Protein AF-A0A1W1VQ40-F1 (afdb_monomer)

Nearest PDB structures (foldseek):
  1vr6-assembly1_C  TM=7.159E-01  e=7.107E-01  Thermotoga maritima
  2f1f-assembly1_A  TM=8.022E-01  e=2.833E+00  Escherichia coli
  6u9h-assembly1_F  TM=7.686E-01  e=4.797E+00  Arabidopsis thaliana
  6ve4-assembly1_A  TM=5.617E-01  e=4.797E+00  Pseudomonas aeruginosa PAO1
  3uvf-assembly2_B  TM=3.149E-01  e=4.205E+00  Trichoderma reesei

Structure (mmCIF, N/CA/C/O backbone):
data_AF-A0A1W1VQ40-F1
#
_entry.id   AF-A0A1W1VQ40-F1
#
loop_
_atom_site.group_PDB
_atom_site.id
_atom_site.type_symbol
_atom_site.label_atom_id
_atom_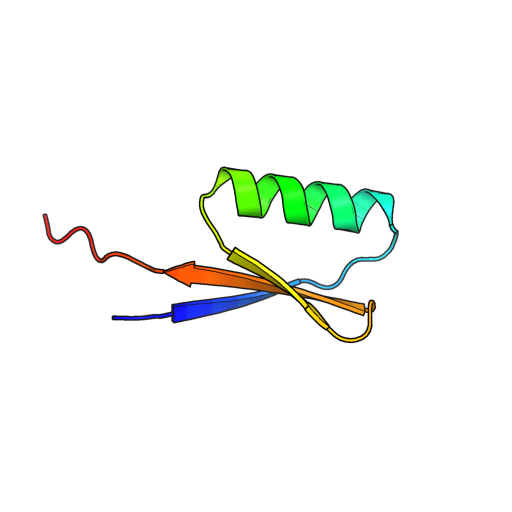site.label_alt_id
_atom_site.label_comp_id
_atom_site.label_asym_id
_atom_site.label_entity_id
_atom_site.label_seq_id
_atom_site.pdbx_PDB_ins_code
_atom_site.Cartn_x
_atom_site.Cartn_y
_atom_site.Cartn_z
_atom_site.occupancy
_atom_site.B_iso_or_equiv
_atom_site.auth_seq_id
_atom_site.auth_comp_id
_atom_site.auth_asym_id
_atom_site.auth_atom_id
_atom_site.pdbx_PDB_model_num
ATOM 1 N N . MET A 1 1 ? 9.661 -4.834 -20.407 1.00 47.78 1 MET A N 1
ATOM 2 C CA . MET A 1 1 ? 9.324 -3.807 -19.398 1.00 47.78 1 MET A CA 1
ATOM 3 C C . MET A 1 1 ? 8.291 -4.413 -18.467 1.00 47.78 1 MET A C 1
ATOM 5 O O . MET A 1 1 ? 7.187 -4.678 -18.921 1.00 47.78 1 MET A O 1
ATOM 9 N N . GLY A 1 2 ? 8.676 -4.745 -17.234 1.00 54.78 2 GLY A N 1
ATOM 10 C CA . GLY A 1 2 ? 7.753 -5.274 -16.228 1.00 54.78 2 GLY A CA 1
ATOM 11 C C . GLY A 1 2 ? 7.173 -4.129 -15.404 1.00 54.78 2 GLY A C 1
ATOM 12 O O . GLY A 1 2 ? 7.904 -3.221 -15.013 1.00 54.78 2 GLY A O 1
ATOM 13 N N . VAL A 1 3 ? 5.866 -4.152 -15.161 1.00 66.62 3 VAL A N 1
ATOM 14 C CA . VAL A 1 3 ? 5.230 -3.277 -14.171 1.00 66.62 3 VAL A CA 1
ATOM 15 C C . VAL A 1 3 ? 4.977 -4.134 -12.943 1.00 66.62 3 VAL A C 1
ATOM 17 O O . VAL A 1 3 ? 4.206 -5.090 -13.007 1.00 66.62 3 VAL A O 1
ATOM 20 N N . VAL A 1 4 ? 5.641 -3.817 -11.834 1.00 68.75 4 VAL A N 1
ATOM 21 C CA . VAL A 1 4 ? 5.363 -4.485 -10.562 1.00 68.75 4 VAL A CA 1
ATOM 22 C C . VAL A 1 4 ? 4.178 -3.774 -9.928 1.00 68.75 4 VAL A C 1
ATOM 24 O O . VAL A 1 4 ? 4.280 -2.597 -9.579 1.00 68.75 4 VAL A O 1
ATOM 27 N N . VAL A 1 5 ? 3.062 -4.493 -9.797 1.00 74.50 5 VAL A N 1
ATOM 28 C CA . VAL A 1 5 ? 1.861 -4.023 -9.102 1.00 74.50 5 VAL A CA 1
ATOM 29 C C . VAL A 1 5 ? 1.828 -4.666 -7.723 1.00 74.50 5 VAL A C 1
ATOM 31 O O . VAL A 1 5 ? 1.726 -5.887 -7.604 1.00 74.50 5 VAL A O 1
ATOM 34 N N . LYS A 1 6 ? 1.919 -3.853 -6.669 1.00 78.06 6 LYS A N 1
ATOM 35 C CA . LYS A 1 6 ? 1.743 -4.308 -5.285 1.00 78.06 6 LYS A CA 1
ATOM 36 C C . LYS A 1 6 ? 0.406 -3.835 -4.751 1.00 78.06 6 LYS A C 1
ATOM 38 O O . LYS A 1 6 ? 0.139 -2.638 -4.754 1.00 78.06 6 LYS A O 1
ATOM 43 N N . MET A 1 7 ? -0.391 -4.773 -4.253 1.00 84.00 7 MET A N 1
ATOM 44 C CA . MET A 1 7 ? -1.619 -4.494 -3.519 1.00 84.00 7 MET A CA 1
ATOM 45 C C . MET A 1 7 ? -1.313 -4.552 -2.023 1.00 84.00 7 MET A C 1
ATOM 47 O O . MET A 1 7 ? -0.977 -5.610 -1.493 1.00 84.00 7 MET A O 1
ATOM 51 N N . ILE A 1 8 ? -1.397 -3.408 -1.351 1.00 84.50 8 ILE A N 1
ATOM 52 C CA . ILE A 1 8 ? -1.053 -3.270 0.063 1.00 84.50 8 ILE A CA 1
ATOM 53 C C . ILE A 1 8 ? -2.340 -2.948 0.838 1.00 84.50 8 ILE A C 1
ATOM 55 O O . ILE A 1 8 ? -2.908 -1.863 0.655 1.00 84.50 8 ILE A O 1
ATOM 59 N N . PRO A 1 9 ? -2.845 -3.876 1.674 1.00 85.31 9 PRO A N 1
ATOM 60 C CA . PRO A 1 9 ? -3.929 -3.573 2.598 1.00 85.31 9 PRO A CA 1
ATOM 61 C C . PRO A 1 9 ? -3.415 -2.667 3.722 1.00 85.31 9 PRO A C 1
ATOM 63 O O . PRO A 1 9 ? -2.264 -2.780 4.136 1.00 85.31 9 PRO A O 1
ATOM 66 N N . PHE A 1 10 ? -4.276 -1.798 4.244 1.00 86.06 10 PHE A N 1
ATOM 67 C CA . PHE A 1 10 ? -3.961 -0.959 5.400 1.00 86.06 10 PHE A CA 1
ATOM 68 C C . PHE A 1 10 ? -5.085 -1.026 6.431 1.00 86.06 10 PHE A C 1
ATOM 70 O O . PHE A 1 10 ? -6.261 -1.119 6.080 1.00 86.06 10 PHE A O 1
ATOM 77 N N . LYS A 1 11 ? -4.733 -0.970 7.716 1.00 84.06 11 LYS A N 1
ATOM 78 C CA . LYS A 1 11 ? -5.706 -1.031 8.817 1.00 84.06 11 LYS A CA 1
ATOM 79 C C . LYS A 1 11 ? -6.281 0.332 9.177 1.00 84.06 11 LYS A C 1
ATOM 81 O O . LYS A 1 11 ? -7.466 0.440 9.455 1.00 84.06 11 LYS A O 1
ATOM 86 N N . ASN A 1 12 ? -5.439 1.364 9.179 1.00 88.69 12 ASN A N 1
ATOM 87 C CA . ASN A 1 12 ? -5.781 2.698 9.671 1.00 88.69 12 ASN A CA 1
ATOM 88 C C . ASN A 1 12 ? -5.250 3.791 8.740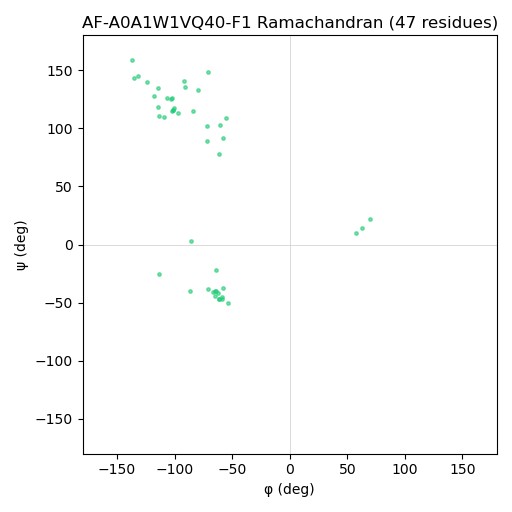 1.00 88.69 12 ASN A C 1
ATOM 90 O O . ASN A 1 12 ? -4.266 3.597 8.027 1.00 88.69 12 ASN A O 1
ATOM 94 N N . PHE A 1 13 ? -5.841 4.987 8.814 1.00 84.56 13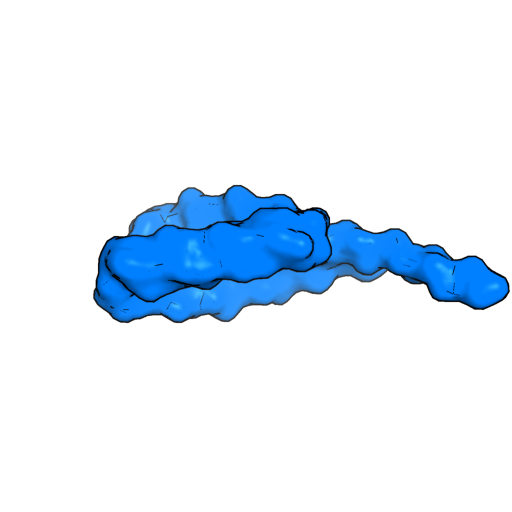 PHE A N 1
ATOM 95 C CA . PHE A 1 13 ? -5.433 6.127 7.984 1.00 84.56 13 PHE A CA 1
ATOM 96 C C . PHE A 1 13 ? -3.953 6.504 8.168 1.00 84.56 13 PHE A C 1
ATOM 98 O O . PHE A 1 13 ? -3.267 6.803 7.199 1.00 84.56 13 PHE A O 1
ATOM 105 N N . LYS A 1 14 ? -3.417 6.421 9.392 1.00 89.25 14 LYS A N 1
ATOM 106 C CA . LYS A 1 14 ? -1.990 6.680 9.650 1.00 89.25 14 LYS A CA 1
ATOM 107 C C . LYS A 1 14 ? -1.072 5.693 8.915 1.00 89.25 14 LYS A C 1
ATOM 109 O O . LYS A 1 14 ? -0.061 6.098 8.353 1.00 89.25 14 LYS A O 1
ATOM 114 N N . GLU A 1 15 ? -1.444 4.414 8.899 1.00 89.56 15 GLU A N 1
ATOM 115 C CA . GLU A 1 15 ? -0.698 3.359 8.203 1.00 89.56 15 GLU A CA 1
ATOM 116 C C . GLU A 1 15 ? -0.749 3.571 6.687 1.00 89.56 15 GLU A C 1
ATOM 118 O O . GLU A 1 15 ? 0.280 3.514 6.020 1.00 89.56 15 GLU A O 1
ATOM 123 N N . LYS A 1 16 ? -1.922 3.956 6.167 1.00 86.25 16 LYS A N 1
ATOM 124 C CA . LYS A 1 16 ? -2.110 4.345 4.767 1.00 86.25 16 LYS A CA 1
ATOM 125 C C . LYS A 1 16 ? -1.125 5.438 4.340 1.00 86.25 16 LYS A C 1
ATOM 127 O O . LYS A 1 16 ? -0.456 5.286 3.325 1.00 86.25 16 LYS A O 1
ATOM 132 N N . ILE A 1 17 ? -1.023 6.525 5.110 1.00 89.25 17 ILE A N 1
ATOM 133 C CA . ILE A 1 17 ? -0.123 7.646 4.790 1.00 89.25 17 ILE A CA 1
ATOM 134 C C . ILE A 1 17 ? 1.348 7.218 4.839 1.00 89.25 17 ILE A C 1
ATOM 136 O O . ILE A 1 17 ? 2.115 7.609 3.962 1.00 89.25 17 ILE A O 1
ATOM 140 N N . ASN A 1 18 ? 1.740 6.392 5.814 1.00 91.50 18 ASN A N 1
ATOM 141 C CA . ASN A 1 18 ? 3.108 5.874 5.889 1.00 91.50 18 ASN A CA 1
ATOM 142 C C . ASN A 1 18 ? 3.469 5.032 4.659 1.00 91.50 18 ASN A C 1
ATOM 144 O O . ASN A 1 18 ? 4.512 5.271 4.058 1.00 91.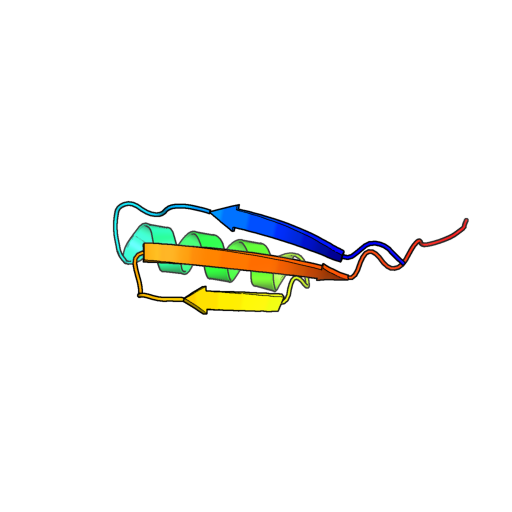50 18 ASN A O 1
ATOM 148 N N . ILE A 1 19 ? 2.586 4.115 4.247 1.00 88.88 19 ILE A N 1
ATOM 149 C CA . ILE A 1 19 ? 2.800 3.267 3.064 1.00 88.88 19 ILE A CA 1
ATOM 150 C C . ILE A 1 19 ? 2.927 4.126 1.804 1.00 88.88 19 ILE A C 1
ATOM 152 O O . ILE A 1 19 ? 3.854 3.936 1.023 1.00 88.88 19 ILE A O 1
ATOM 156 N N . VAL A 1 20 ? 2.024 5.094 1.612 1.00 87.50 20 VAL A N 1
ATOM 157 C CA . VAL A 1 20 ? 2.075 6.000 0.453 1.00 87.50 20 VAL A CA 1
ATOM 158 C C . VAL A 1 20 ? 3.400 6.761 0.427 1.00 87.50 20 VAL A C 1
ATOM 160 O O . VAL A 1 20 ? 4.058 6.789 -0.607 1.00 87.50 20 VAL A O 1
ATOM 163 N N . ARG A 1 21 ? 3.828 7.315 1.567 1.00 90.00 21 ARG A N 1
ATOM 164 C CA . ARG A 1 21 ? 5.075 8.081 1.678 1.00 90.00 21 ARG A CA 1
ATOM 165 C C . ARG A 1 21 ? 6.316 7.228 1.411 1.00 90.00 21 ARG A C 1
ATOM 167 O O . ARG A 1 21 ? 7.252 7.702 0.773 1.00 90.00 21 ARG A O 1
ATOM 174 N N . GLU A 1 22 ? 6.339 5.987 1.891 1.00 89.81 22 GLU A N 1
ATOM 175 C CA . GLU A 1 22 ? 7.428 5.049 1.603 1.00 89.81 22 GLU A CA 1
ATOM 176 C C . GLU A 1 22 ? 7.501 4.687 0.119 1.00 89.81 22 GLU A C 1
ATOM 178 O O . GLU A 1 22 ? 8.591 4.647 -0.449 1.00 89.81 22 GLU A O 1
ATOM 183 N N . GLU A 1 23 ? 6.362 4.413 -0.515 1.00 85.12 23 GLU A N 1
ATOM 184 C CA . GLU A 1 23 ? 6.322 4.034 -1.928 1.00 85.12 23 GLU A CA 1
ATOM 185 C C . GLU A 1 23 ? 6.640 5.229 -2.845 1.00 85.12 23 GLU A C 1
ATOM 187 O O . GLU A 1 23 ? 7.422 5.064 -3.785 1.00 85.12 23 GLU A O 1
ATOM 192 N N . GLU A 1 24 ? 6.172 6.441 -2.516 1.00 84.25 24 GLU A N 1
ATOM 193 C CA . GLU A 1 24 ? 6.611 7.682 -3.176 1.00 84.25 24 GLU A CA 1
ATOM 194 C C . GLU A 1 24 ? 8.124 7.888 -3.037 1.00 84.25 24 GLU A C 1
ATOM 196 O O . GLU A 1 24 ? 8.806 8.163 -4.022 1.00 84.25 24 GLU A O 1
ATOM 201 N N . SER A 1 25 ? 8.686 7.683 -1.839 1.00 86.00 25 SER A N 1
ATOM 202 C CA . SER A 1 25 ? 10.132 7.812 -1.613 1.00 86.00 25 SER A CA 1
ATOM 203 C C . SER A 1 25 ? 10.957 6.788 -2.399 1.00 86.00 25 SER A C 1
ATOM 205 O O . SER A 1 25 ? 12.144 7.012 -2.631 1.00 86.00 25 SER A O 1
ATOM 207 N N . LYS A 1 26 ? 10.357 5.666 -2.812 1.00 84.12 26 LYS A N 1
ATOM 208 C CA . LYS A 1 26 ? 10.979 4.658 -3.687 1.00 84.12 26 LYS A CA 1
ATOM 209 C C . LYS A 1 26 ? 10.818 4.989 -5.177 1.00 84.12 26 LYS A C 1
ATOM 211 O O . LYS A 1 26 ? 11.210 4.168 -6.009 1.00 84.12 26 LYS A O 1
ATOM 216 N N . GLY A 1 27 ? 10.213 6.131 -5.512 1.00 81.94 27 GLY A N 1
ATOM 217 C CA . GLY A 1 27 ? 9.884 6.531 -6.880 1.00 81.94 27 GLY A CA 1
ATOM 218 C C . GLY A 1 27 ? 8.762 5.696 -7.501 1.00 81.94 27 GLY A C 1
ATOM 219 O O . GLY A 1 27 ? 8.694 5.574 -8.722 1.00 81.94 27 GLY A O 1
ATOM 220 N N . SER A 1 28 ? 7.924 5.060 -6.677 1.00 82.81 28 SER A N 1
ATOM 221 C CA . SER A 1 28 ? 6.789 4.266 -7.156 1.00 82.81 28 SER A CA 1
ATOM 222 C C . SER A 1 28 ? 5.544 5.145 -7.235 1.00 82.81 28 SER A C 1
ATOM 224 O O . SER A 1 28 ? 5.307 5.989 -6.373 1.00 82.81 28 SER A O 1
ATOM 226 N N . TYR A 1 29 ? 4.740 4.954 -8.277 1.00 83.50 29 TYR A N 1
ATOM 227 C CA . TYR A 1 29 ? 3.461 5.636 -8.416 1.00 83.50 29 TYR A CA 1
ATOM 228 C C . TYR A 1 29 ? 2.414 4.933 -7.555 1.00 83.50 29 TYR A C 1
ATOM 230 O O . TYR A 1 29 ? 2.308 3.710 -7.595 1.00 83.50 29 TYR A O 1
ATOM 238 N N . VAL A 1 30 ? 1.631 5.687 -6.786 1.00 84.81 30 VAL A N 1
ATOM 239 C CA . VAL A 1 30 ? 0.680 5.120 -5.826 1.00 84.81 30 VAL A CA 1
ATOM 240 C C . VAL A 1 30 ? -0.748 5.516 -6.190 1.00 84.81 30 VAL A C 1
ATOM 242 O O . VAL A 1 30 ? -1.050 6.696 -6.343 1.00 84.81 30 VAL A O 1
ATOM 245 N N . GLN A 1 31 ? -1.647 4.538 -6.289 1.00 84.75 31 GLN A N 1
ATOM 246 C CA . GLN A 1 31 ? -3.075 4.738 -6.534 1.00 84.75 31 GLN A CA 1
ATOM 247 C C . GLN A 1 31 ? -3.903 4.080 -5.430 1.00 84.75 31 GLN A C 1
ATOM 249 O O . GLN A 1 31 ? -3.600 2.982 -4.972 1.00 84.75 31 GLN A O 1
ATOM 254 N N . ILE A 1 32 ? -4.971 4.742 -4.990 1.00 80.88 32 ILE A N 1
ATOM 255 C CA . ILE A 1 32 ? -5.869 4.223 -3.953 1.00 80.88 32 ILE A CA 1
ATOM 256 C C . ILE A 1 32 ? -7.232 3.980 -4.594 1.00 80.88 32 ILE A C 1
ATOM 258 O O . ILE A 1 32 ? -7.861 4.928 -5.058 1.00 80.88 32 ILE A O 1
ATOM 262 N N . ILE A 1 33 ? -7.690 2.728 -4.593 1.00 76.44 33 ILE A N 1
ATOM 263 C CA . ILE A 1 33 ? -8.992 2.327 -5.149 1.00 76.44 33 ILE A CA 1
ATOM 264 C C . ILE A 1 33 ? -9.880 1.841 -3.994 1.00 76.44 33 ILE A C 1
ATOM 266 O O . ILE A 1 33 ? -9.409 1.143 -3.090 1.00 76.44 33 ILE A O 1
ATOM 270 N N . ASP A 1 34 ? -11.139 2.289 -3.974 1.00 71.62 34 ASP A N 1
ATOM 271 C CA . ASP A 1 34 ? -12.166 1.956 -2.964 1.00 71.62 34 ASP A CA 1
ATOM 272 C C . ASP A 1 34 ? -11.809 2.279 -1.500 1.00 71.62 34 ASP A C 1
ATOM 274 O O . ASP A 1 34 ? -12.493 1.861 -0.567 1.00 71.62 34 ASP A O 1
ATOM 278 N N . GLY A 1 35 ? -10.718 3.014 -1.260 1.00 69.69 35 GLY A N 1
ATOM 279 C CA . GLY A 1 35 ? -10.288 3.395 0.087 1.00 69.69 35 GLY A CA 1
ATOM 280 C C . GLY A 1 35 ? -9.915 2.219 0.998 1.00 69.69 35 GLY A C 1
ATOM 281 O O . GLY A 1 35 ? -9.793 2.431 2.202 1.00 69.69 35 GLY A O 1
ATOM 282 N N . LYS A 1 36 ? -9.720 1.012 0.451 1.00 72.88 36 LYS A N 1
ATOM 283 C CA . LYS A 1 36 ? -9.337 -0.203 1.199 1.00 72.88 36 LYS A CA 1
ATOM 284 C C .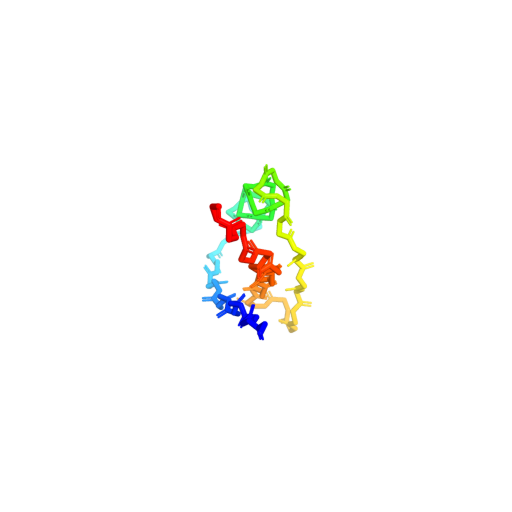 LYS A 1 36 ? -7.942 -0.717 0.859 1.00 72.88 36 LYS A C 1
ATOM 286 O O . LYS A 1 36 ? -7.317 -1.378 1.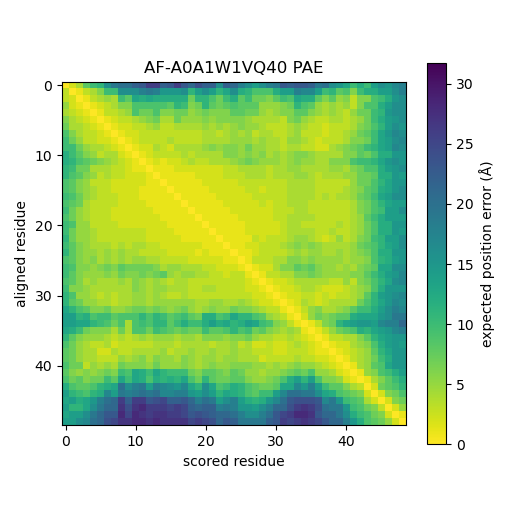685 1.00 72.88 36 LYS A O 1
ATOM 291 N N . TYR A 1 37 ? -7.452 -0.407 -0.340 1.00 78.75 37 TYR A N 1
ATOM 292 C CA . TYR A 1 37 ? -6.186 -0.931 -0.839 1.00 78.75 37 TYR A CA 1
ATOM 293 C C . TYR A 1 37 ? -5.353 0.165 -1.491 1.00 78.75 37 TYR A C 1
ATOM 295 O O . TYR A 1 37 ? -5.880 1.075 -2.139 1.00 78.75 37 TYR A O 1
ATOM 303 N N . ILE A 1 38 ? -4.042 0.067 -1.2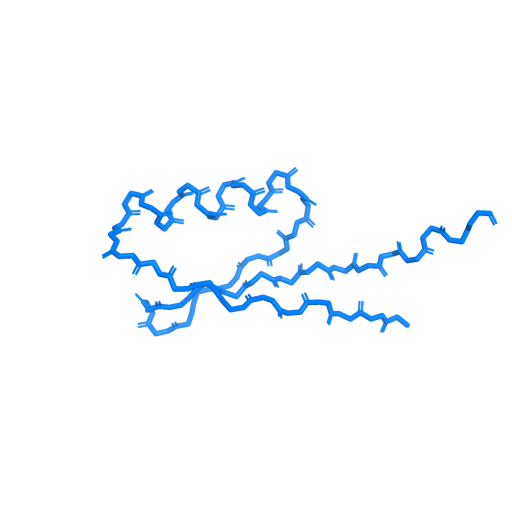94 1.00 82.00 38 ILE A N 1
ATOM 304 C CA . ILE A 1 38 ? -3.044 0.886 -1.970 1.00 82.00 38 ILE A CA 1
ATOM 305 C C . ILE A 1 38 ? -2.423 0.039 -3.078 1.00 82.00 38 ILE A C 1
ATOM 307 O O . ILE A 1 38 ? -1.924 -1.054 -2.817 1.00 82.00 38 ILE A O 1
ATOM 311 N N . TYR A 1 39 ? -2.443 0.559 -4.296 1.00 81.38 39 TYR A N 1
ATOM 312 C CA . TYR A 1 39 ? -1.764 -0.003 -5.451 1.00 81.38 39 TYR A CA 1
ATOM 313 C C . TYR A 1 39 ? -0.487 0.790 -5.691 1.00 81.38 39 TYR A C 1
ATOM 315 O O . TYR A 1 39 ? -0.546 1.983 -5.975 1.00 81.38 39 TYR A O 1
ATOM 323 N N . SER A 1 40 ? 0.661 0.137 -5.551 1.00 80.81 40 SER A N 1
ATOM 324 C CA . SER A 1 40 ? 1.955 0.723 -5.891 1.00 80.81 40 SER A CA 1
ATOM 325 C C . SER A 1 40 ? 2.436 0.152 -7.218 1.00 80.81 40 SER A C 1
ATOM 327 O O . SER A 1 40 ? 2.501 -1.068 -7.390 1.00 80.81 40 SER A O 1
ATOM 329 N N . PH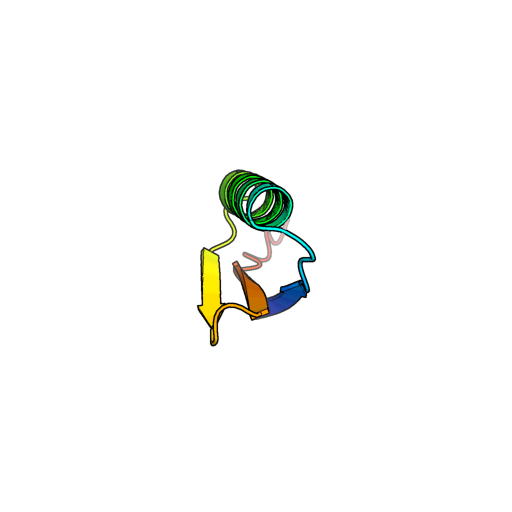E A 1 41 ? 2.743 1.046 -8.152 1.00 82.25 41 PHE A N 1
ATOM 330 C CA . PHE A 1 41 ? 3.266 0.761 -9.475 1.00 82.25 41 PHE A CA 1
ATOM 331 C C . PHE A 1 41 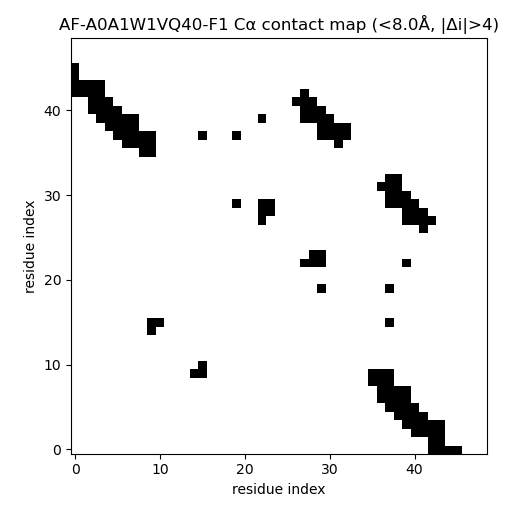? 4.714 1.214 -9.508 1.00 82.25 41 PHE A C 1
ATOM 333 O O . PHE A 1 41 ? 5.012 2.412 -9.524 1.00 82.25 41 PHE A O 1
ATOM 340 N N . LYS A 1 42 ? 5.631 0.255 -9.561 1.00 76.19 42 LYS A N 1
ATOM 341 C CA . LYS A 1 42 ? 7.028 0.561 -9.840 1.00 76.19 42 LYS A CA 1
ATOM 342 C C . LYS A 1 42 ? 7.298 0.247 -11.300 1.00 76.19 42 LYS A C 1
ATOM 344 O O . LYS A 1 42 ? 7.175 -0.903 -11.729 1.00 76.19 42 LYS A O 1
ATOM 349 N N . LYS A 1 43 ? 7.649 1.277 -12.069 1.00 63.78 43 LYS A N 1
ATOM 350 C CA . LYS A 1 43 ? 8.243 1.077 -13.387 1.00 63.78 43 LYS A CA 1
ATOM 351 C C . LYS A 1 43 ? 9.648 0.555 -13.127 1.00 63.78 43 LYS A C 1
ATOM 353 O O . LYS A 1 43 ? 10.524 1.304 -12.709 1.00 63.78 43 LYS A O 1
ATOM 358 N N . GLU A 1 44 ? 9.836 -0.748 -13.289 1.00 61.72 44 GLU A N 1
ATOM 359 C CA . GLU A 1 44 ? 11.172 -1.321 -13.303 1.00 61.72 44 GLU A CA 1
ATOM 360 C C . GLU A 1 44 ? 11.804 -0.884 -14.628 1.00 61.72 44 GLU A C 1
ATOM 362 O O . GLU A 1 44 ? 11.635 -1.513 -15.678 1.00 61.72 44 GLU A O 1
ATOM 367 N N . GLU A 1 45 ? 12.466 0.275 -14.612 1.00 52.06 45 GLU A N 1
ATOM 368 C CA . GLU A 1 45 ? 13.541 0.506 -15.560 1.00 52.06 45 GLU A CA 1
ATOM 369 C C . GLU A 1 45 ? 14.559 -0.577 -15.255 1.00 52.06 45 GLU A C 1
ATOM 371 O O . GLU A 1 45 ? 15.244 -0.552 -14.236 1.00 52.06 45 GLU A O 1
ATOM 376 N N . ASN A 1 46 ? 14.563 -1.601 -16.104 1.00 47.50 46 ASN A N 1
ATOM 377 C CA . ASN A 1 46 ? 15.659 -2.535 -16.180 1.00 47.50 46 ASN A CA 1
ATOM 378 C C . ASN A 1 46 ? 16.885 -1.676 -16.505 1.00 47.50 46 ASN A C 1
ATOM 380 O O . ASN A 1 46 ? 17.132 -1.367 -17.671 1.00 47.50 46 ASN A O 1
ATOM 384 N N . SER A 1 47 ? 17.587 -1.213 -15.466 1.00 47.84 47 SER A N 1
ATOM 385 C CA . SER A 1 47 ? 18.975 -0.788 -15.544 1.00 47.84 47 SER A CA 1
ATOM 386 C C . SER A 1 47 ? 19.754 -2.023 -15.979 1.00 47.84 47 SER A C 1
ATOM 388 O O . SER A 1 47 ? 20.343 -2.733 -15.166 1.00 47.84 47 SER A O 1
ATOM 390 N N . LEU A 1 48 ? 19.668 -2.323 -17.276 1.00 47.75 48 LEU A N 1
ATOM 391 C CA . LEU A 1 48 ? 20.622 -3.163 -17.965 1.00 47.75 48 LEU A CA 1
ATOM 392 C C . LEU A 1 48 ? 21.975 -2.500 -17.714 1.00 47.75 48 LEU A C 1
ATOM 394 O O . LEU A 1 48 ? 22.212 -1.373 -18.147 1.00 47.75 48 LEU A O 1
ATOM 398 N N . LYS A 1 49 ? 22.750 -3.188 -16.875 1.00 38.66 49 LYS A N 1
ATOM 399 C CA . LYS A 1 49 ? 24.175 -2.982 -16.635 1.00 38.66 49 LYS A CA 1
ATOM 400 C C . LYS A 1 49 ? 24.940 -2.704 -17.921 1.00 38.66 49 LYS A C 1
ATOM 402 O O . LYS A 1 49 ? 24.610 -3.351 -18.941 1.00 38.66 49 LYS A O 1
#

Sequence (49 aa):
MGVVVKMIPFKNFKEKINIVREEESKGSYVQIIDGKYIYSFKKEENSLK

Solvent-accessible surface area (backbone atoms only — not comparable to full-atom values): 3029 Å² total; per-residue (Å²): 131,59,75,50,77,46,83,44,77,54,93,45,73,72,53,44,53,51,52,51,53,53,39,46,73,70,72,24,51,75,46,73,55,94,86,55,38,39,39,36,39,36,76,50,74,78,76,76,126

Radius of gyration: 11.88 Å; Cα contacts (8 Å, |Δi|>4): 69; chains: 1; bounding box: 36×13×29 Å

Foldseek 3Di:
DDKDKDKDFDDDPVRVVVVCVVLVVVVWDWDDDPNGIIITIDPPPPPPD

pLDDT: mean 76.72, std 13.64, range [38.66, 91.5]

Organism: NCBI:txid656914

Mean predicted aligned error: 7.17 Å

Secondary structure (DSSP, 8-state):
--EEEEEEE-SSHHHHHHHHHHHHHTT-EEEEETTTEEEEEEE------